Protein AF-A0A2V8D862-F1 (afdb_monomer_lite)

Radius of gyration: 11.58 Å; chains: 1; bounding box: 29×27×30 Å

Secondary structure (DSSP, 8-state):
--HHHHHHHHHHH-GGGSPEEETTEEEEE-SSSSEEEEEEEETTEEEEEEEEETTSPTTTTTT--

pLDDT: mean 75.41, std 9.7, range [46.91, 89.75]

Sequence (65 aa):
MAEVRRCTEALTEHPESGPIVLGAIRRRLCQRFPYGLLYTIAGSELRILAVMNLKRRPGYWVGRT

Foldseek 3Di:
DPQVVVQVVVCLVPVPPFDDDDDQWGWDARDPAQWIW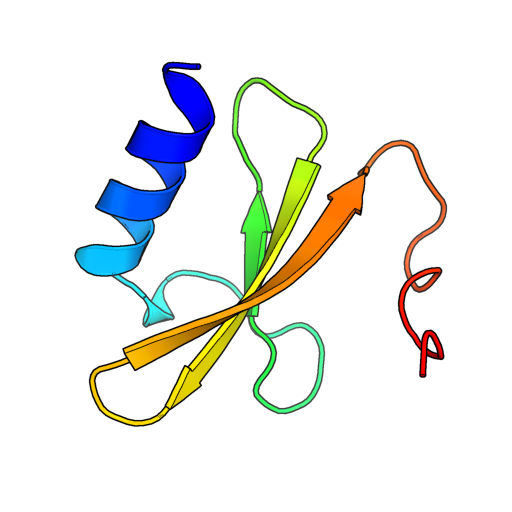TWGDDPNDIGTPDIDRNVDDPPPPVDPD

Structure (mmCIF, N/CA/C/O backbone):
data_AF-A0A2V8D862-F1
#
_entry.id   AF-A0A2V8D862-F1
#
loop_
_atom_site.group_PDB
_atom_site.id
_atom_site.type_symbol
_atom_site.label_atom_id
_atom_site.label_alt_id
_atom_site.label_comp_id
_atom_site.label_asym_id
_atom_site.label_entity_id
_atom_site.label_seq_id
_atom_site.pdbx_PDB_ins_code
_atom_site.Cartn_x
_atom_site.Cartn_y
_atom_site.Cartn_z
_atom_site.occupancy
_atom_site.B_iso_or_equiv
_atom_site.auth_seq_id
_atom_site.auth_comp_id
_atom_site.auth_asym_id
_atom_site.auth_atom_id
_atom_site.pdbx_PDB_model_num
ATOM 1 N N . MET A 1 1 ? 17.684 3.307 1.735 1.00 50.81 1 MET A N 1
ATOM 2 C CA . MET A 1 1 ? 16.919 2.718 2.863 1.00 50.81 1 MET A CA 1
ATOM 3 C C . MET A 1 1 ? 16.048 3.708 3.661 1.00 50.81 1 MET A C 1
ATOM 5 O O . MET A 1 1 ? 15.324 3.261 4.542 1.00 50.81 1 MET A O 1
ATOM 9 N N . ALA A 1 2 ? 16.084 5.026 3.409 1.00 60.81 2 ALA A N 1
ATOM 10 C CA . ALA A 1 2 ? 15.330 6.007 4.212 1.00 60.81 2 ALA A CA 1
ATOM 11 C C . ALA A 1 2 ? 13.889 6.260 3.725 1.00 60.81 2 ALA A C 1
ATOM 13 O O . ALA A 1 2 ? 13.028 6.659 4.498 1.00 60.81 2 ALA A O 1
ATOM 14 N N . GLU A 1 3 ? 13.615 6.033 2.443 1.00 65.06 3 GLU A N 1
ATOM 15 C CA . GLU A 1 3 ? 12.386 6.540 1.829 1.00 65.06 3 GLU A CA 1
ATOM 16 C C . GLU A 1 3 ? 11.172 5.636 2.001 1.00 65.06 3 GLU A C 1
ATOM 18 O O . GLU A 1 3 ? 10.078 6.123 2.261 1.00 65.06 3 GLU A O 1
ATOM 23 N N . VAL A 1 4 ? 11.382 4.318 1.922 1.00 64.44 4 VAL A N 1
ATOM 24 C CA . VAL A 1 4 ? 10.334 3.331 2.211 1.00 64.44 4 VAL A CA 1
ATOM 25 C C . VAL A 1 4 ? 9.810 3.546 3.627 1.00 64.44 4 VAL A C 1
ATOM 27 O O . VAL A 1 4 ? 8.603 3.582 3.811 1.00 64.44 4 VAL A O 1
ATOM 30 N N . ARG A 1 5 ? 10.714 3.811 4.583 1.00 68.12 5 ARG A N 1
ATOM 31 C CA . ARG A 1 5 ? 10.398 4.048 5.997 1.00 68.12 5 ARG A CA 1
ATOM 32 C C . ARG A 1 5 ? 9.476 5.255 6.190 1.00 68.12 5 ARG A C 1
ATOM 34 O O . ARG A 1 5 ? 8.416 5.100 6.783 1.00 68.12 5 ARG A O 1
ATOM 41 N N . ARG A 1 6 ? 9.814 6.398 5.575 1.00 70.38 6 ARG A N 1
ATOM 42 C CA . ARG A 1 6 ? 8.955 7.599 5.562 1.00 70.38 6 ARG A CA 1
ATOM 43 C C . ARG A 1 6 ? 7.590 7.340 4.926 1.00 70.38 6 ARG A C 1
ATOM 45 O O . ARG A 1 6 ? 6.587 7.887 5.365 1.00 70.38 6 ARG A O 1
ATOM 52 N N . CYS A 1 7 ? 7.549 6.521 3.875 1.00 68.81 7 CYS A N 1
ATOM 53 C CA . CYS A 1 7 ? 6.300 6.183 3.200 1.00 68.81 7 CYS A CA 1
ATOM 54 C C . CYS A 1 7 ? 5.410 5.290 4.074 1.00 68.81 7 CYS A C 1
ATOM 56 O O . CYS A 1 7 ? 4.201 5.495 4.107 1.00 68.81 7 CYS A O 1
ATOM 58 N N . THR A 1 8 ? 6.004 4.340 4.804 1.00 70.25 8 THR A N 1
ATOM 59 C CA . THR A 1 8 ? 5.292 3.513 5.786 1.00 70.25 8 THR A CA 1
ATOM 60 C C . THR A 1 8 ? 4.823 4.309 6.996 1.00 70.25 8 THR A C 1
ATOM 62 O O . THR A 1 8 ? 3.673 4.141 7.359 1.00 70.25 8 THR A O 1
ATOM 65 N N . GLU A 1 9 ? 5.632 5.208 7.568 1.00 76.44 9 GLU A N 1
ATOM 66 C CA . GLU A 1 9 ? 5.226 6.060 8.705 1.00 76.44 9 GLU A CA 1
ATOM 67 C C . GLU A 1 9 ? 3.98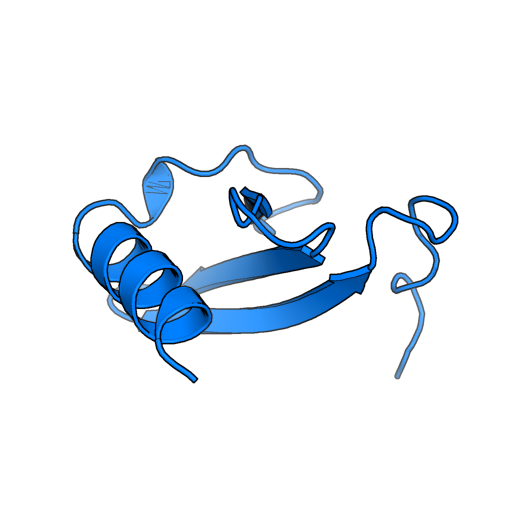8 6.903 8.371 1.00 76.44 9 GLU A C 1
ATOM 69 O O . GLU A 1 9 ? 3.004 6.880 9.107 1.00 76.44 9 GLU A O 1
ATOM 74 N N . ALA A 1 10 ? 3.978 7.545 7.198 1.00 72.69 10 ALA A N 1
ATOM 75 C CA . ALA A 1 10 ? 2.814 8.287 6.713 1.00 72.69 10 ALA A CA 1
ATOM 76 C C . ALA A 1 10 ? 1.588 7.386 6.455 1.00 72.69 10 ALA A C 1
ATOM 78 O O . ALA A 1 10 ? 0.445 7.835 6.558 1.00 72.69 10 ALA A O 1
ATOM 79 N N . LEU A 1 11 ? 1.812 6.113 6.109 1.00 73.50 11 LEU A N 1
ATOM 80 C CA . LEU A 1 11 ? 0.745 5.123 5.971 1.00 73.50 11 LEU A CA 1
ATOM 81 C C . LEU A 1 11 ? 0.155 4.741 7.330 1.00 73.50 11 LEU A C 1
ATOM 83 O O . LEU A 1 11 ? -1.049 4.535 7.406 1.00 73.50 11 LEU A O 1
ATOM 87 N N . THR A 1 12 ? 0.976 4.631 8.375 1.00 71.88 12 THR A N 1
ATOM 88 C CA . THR A 1 12 ? 0.512 4.292 9.726 1.00 71.88 12 THR A CA 1
ATOM 89 C C . THR A 1 12 ? -0.322 5.416 10.329 1.00 71.88 12 THR A C 1
ATOM 91 O O . THR A 1 12 ? -1.305 5.136 11.005 1.00 71.88 12 THR A O 1
ATOM 94 N N . GLU A 1 13 ? 0.038 6.676 10.065 1.00 79.00 13 GLU A N 1
ATOM 95 C CA . GLU A 1 13 ? -0.723 7.834 10.548 1.00 79.00 13 GLU A CA 1
ATOM 96 C C . GLU A 1 13 ? -2.067 7.994 9.827 1.00 79.00 13 GLU A C 1
ATOM 98 O O . GLU A 1 13 ? -3.072 8.273 10.471 1.00 79.00 13 GLU A O 1
ATOM 103 N N . HIS A 1 14 ? -2.103 7.820 8.499 1.00 79.19 14 HIS A N 1
ATOM 104 C CA . HIS A 1 14 ? -3.320 8.008 7.697 1.00 79.19 14 HIS A CA 1
ATOM 105 C C . HIS A 1 14 ? -3.470 6.923 6.616 1.00 79.19 14 HIS A C 1
ATOM 107 O O . HIS A 1 14 ? -3.318 7.198 5.412 1.00 79.19 14 HIS A O 1
ATOM 113 N N . PRO A 1 15 ? -3.810 5.682 7.009 1.00 75.62 15 PRO A N 1
ATOM 114 C CA . PRO A 1 15 ? -3.865 4.536 6.100 1.00 75.62 15 PRO A CA 1
ATOM 115 C C . PRO A 1 15 ? -4.941 4.693 5.017 1.00 75.62 15 PRO A C 1
ATOM 117 O O . PRO A 1 15 ? -4.778 4.236 3.885 1.00 75.62 15 PRO A O 1
ATOM 120 N N . GLU A 1 16 ? -6.022 5.405 5.317 1.00 79.31 16 GLU A N 1
ATOM 121 C CA . GLU A 1 16 ? -7.149 5.675 4.418 1.00 79.31 16 GLU A CA 1
ATOM 122 C C . GLU A 1 16 ? -6.922 6.804 3.402 1.00 79.31 16 GLU A C 1
ATOM 124 O O . GLU A 1 16 ? -7.749 7.001 2.510 1.00 79.31 16 GLU A O 1
ATOM 129 N N . SER A 1 17 ? -5.785 7.503 3.470 1.00 81.75 17 SER A N 1
ATOM 130 C CA . SER A 1 17 ? -5.460 8.613 2.559 1.00 81.75 17 SER A CA 1
ATOM 131 C C . SER A 1 17 ? -5.120 8.173 1.128 1.00 81.75 17 SER A C 1
ATO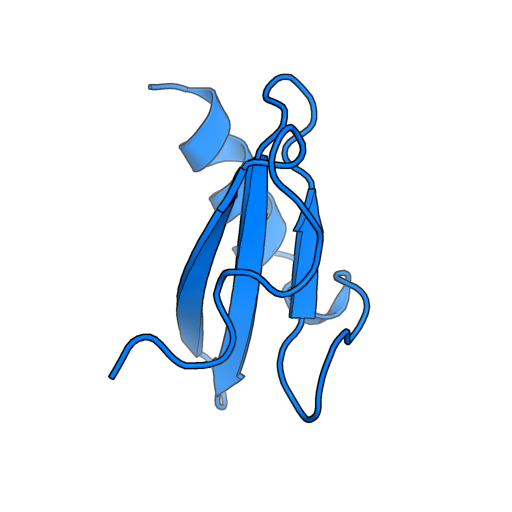M 133 O O . SER A 1 17 ? -5.115 8.990 0.206 1.00 81.75 17 SER A O 1
ATOM 135 N N . GLY A 1 18 ? -4.783 6.895 0.919 1.00 80.56 18 GLY A N 1
ATOM 136 C CA . GLY A 1 18 ? -4.452 6.357 -0.401 1.00 80.56 18 GLY A CA 1
ATOM 137 C C . GLY A 1 18 ? -5.710 6.033 -1.216 1.00 80.56 18 GLY A C 1
ATOM 138 O O . GLY A 1 18 ? -6.585 5.343 -0.692 1.00 80.56 18 GLY A O 1
ATOM 139 N N . PRO A 1 19 ? -5.824 6.452 -2.490 1.00 83.38 19 PRO A N 1
ATOM 140 C CA . PRO A 1 19 ? -6.978 6.118 -3.322 1.00 83.38 19 PRO A CA 1
ATOM 141 C C . PRO A 1 19 ? -7.134 4.603 -3.497 1.00 83.38 19 PRO A C 1
ATOM 143 O O . PRO A 1 19 ? -6.146 3.881 -3.670 1.00 83.38 19 PRO A O 1
ATOM 146 N N . ILE A 1 20 ? -8.382 4.136 -3.485 1.00 86.69 20 ILE A N 1
ATOM 147 C CA . ILE A 1 20 ? -8.738 2.754 -3.813 1.00 86.69 20 ILE A CA 1
ATOM 148 C C . ILE A 1 20 ? -8.570 2.556 -5.322 1.00 86.69 20 ILE A C 1
ATOM 150 O O . ILE A 1 20 ? -9.086 3.334 -6.119 1.00 86.69 20 ILE A O 1
ATOM 154 N N . VAL A 1 21 ? -7.829 1.520 -5.709 1.00 84.88 21 VAL A N 1
ATOM 155 C CA . VAL A 1 21 ? -7.555 1.176 -7.112 1.00 84.88 21 VAL A CA 1
ATOM 156 C C . VAL A 1 21 ? -8.281 -0.083 -7.573 1.00 84.88 21 VAL A C 1
ATOM 158 O O . VAL A 1 21 ? -8.553 -0.203 -8.762 1.00 84.88 21 VAL A O 1
ATOM 161 N N . LEU A 1 22 ? -8.586 -1.019 -6.668 1.00 82.06 22 LEU A N 1
ATOM 162 C CA . LEU A 1 22 ? -9.325 -2.241 -6.993 1.00 82.06 22 LEU A CA 1
ATOM 163 C C . LEU A 1 22 ? -9.922 -2.870 -5.728 1.00 82.06 22 LEU A C 1
ATOM 165 O O . LEU A 1 22 ? -9.176 -3.307 -4.856 1.00 82.06 22 LEU A O 1
ATOM 169 N N . GLY A 1 23 ? -11.249 -2.957 -5.618 1.00 86.25 23 GLY A N 1
ATOM 170 C CA . GLY A 1 23 ? -11.906 -3.534 -4.436 1.00 86.25 23 GLY A CA 1
ATOM 171 C C . GLY A 1 23 ? -11.530 -2.787 -3.149 1.00 86.25 23 GLY A C 1
ATOM 172 O O . GLY A 1 23 ? -11.831 -1.609 -3.018 1.00 86.25 23 GLY A O 1
ATOM 173 N N . ALA A 1 24 ? -10.840 -3.455 -2.219 1.00 85.56 24 ALA A N 1
ATOM 174 C CA . ALA A 1 24 ? -10.298 -2.844 -0.995 1.00 85.56 24 ALA A CA 1
ATOM 175 C C . ALA A 1 24 ? -8.819 -2.410 -1.117 1.00 85.56 24 ALA A C 1
ATOM 177 O O . ALA A 1 24 ? -8.225 -1.923 -0.153 1.00 85.56 24 ALA A O 1
ATOM 178 N N . ILE A 1 25 ? -8.200 -2.614 -2.285 1.00 87.38 25 ILE A N 1
ATOM 179 C CA . ILE A 1 25 ? -6.786 -2.326 -2.528 1.00 87.38 25 ILE A CA 1
ATOM 180 C C . ILE A 1 25 ? -6.611 -0.828 -2.726 1.00 87.38 25 ILE A C 1
ATOM 182 O O . ILE A 1 25 ? -7.175 -0.240 -3.650 1.00 87.38 25 ILE A O 1
ATOM 186 N N . ARG A 1 26 ? -5.774 -0.226 -1.890 1.00 88.44 26 ARG A N 1
ATOM 187 C CA . ARG A 1 26 ? -5.346 1.167 -1.953 1.00 88.44 26 ARG A CA 1
ATOM 188 C C . ARG A 1 26 ? -3.952 1.274 -2.547 1.00 88.44 26 ARG A C 1
ATOM 190 O O . ARG A 1 26 ? -3.128 0.367 -2.417 1.00 88.44 26 ARG A O 1
ATOM 197 N N . ARG A 1 27 ? -3.685 2.401 -3.204 1.00 86.25 27 ARG A N 1
ATOM 198 C CA . ARG A 1 27 ? -2.382 2.713 -3.797 1.00 86.25 27 ARG A CA 1
ATOM 199 C C . ARG A 1 27 ? -1.787 3.962 -3.168 1.00 86.25 27 ARG A C 1
ATOM 201 O O . ARG A 1 27 ? -2.417 5.016 -3.193 1.00 86.25 27 ARG A O 1
ATOM 208 N N . ARG A 1 28 ? -0.531 3.890 -2.727 1.00 83.81 28 ARG A N 1
ATOM 209 C CA . ARG A 1 28 ? 0.268 5.068 -2.353 1.00 83.81 28 ARG A CA 1
ATOM 210 C C . ARG A 1 28 ? 1.489 5.188 -3.252 1.00 83.81 28 ARG A C 1
ATOM 212 O O . ARG A 1 28 ? 2.187 4.208 -3.469 1.00 83.81 28 ARG A O 1
ATOM 219 N N . LEU A 1 29 ? 1.746 6.377 -3.786 1.00 78.50 29 LEU A N 1
ATOM 220 C CA . LEU A 1 29 ? 2.951 6.648 -4.572 1.00 78.50 29 LEU A CA 1
ATOM 221 C C . LEU A 1 29 ? 4.089 7.056 -3.628 1.00 78.50 29 LEU A C 1
ATOM 223 O O . LEU A 1 29 ? 3.888 7.932 -2.782 1.00 78.50 29 LEU A O 1
ATOM 227 N N . CYS A 1 30 ? 5.266 6.447 -3.774 1.00 72.38 30 CYS A N 1
ATOM 228 C CA . CYS A 1 30 ? 6.487 6.960 -3.158 1.00 72.38 30 CYS A CA 1
ATOM 229 C C . CYS A 1 30 ? 6.940 8.208 -3.925 1.00 72.38 30 CYS A C 1
ATOM 231 O O . CYS A 1 30 ? 6.896 8.231 -5.151 1.00 72.38 30 CYS A O 1
ATOM 233 N N . GLN A 1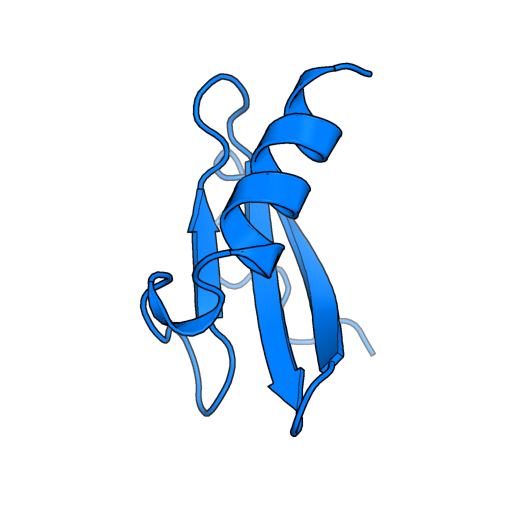 31 ? 7.356 9.260 -3.218 1.00 67.69 31 GLN A N 1
ATOM 234 C CA . GLN A 1 31 ? 7.616 10.559 -3.846 1.00 67.69 31 GLN A CA 1
ATOM 235 C C . GLN A 1 31 ? 8.939 10.644 -4.630 1.00 67.69 31 GLN A C 1
ATOM 237 O O . GLN A 1 31 ? 8.952 11.319 -5.654 1.00 67.69 31 GLN A O 1
ATOM 242 N N . ARG A 1 32 ? 10.047 10.001 -4.218 1.00 65.25 32 ARG A N 1
ATOM 243 C CA . ARG A 1 32 ? 11.337 10.074 -4.955 1.00 65.25 32 ARG A CA 1
ATOM 244 C C . ARG A 1 32 ? 11.640 8.836 -5.789 1.00 65.25 32 ARG A C 1
ATOM 246 O O . ARG A 1 32 ? 12.519 8.905 -6.645 1.00 65.25 32 ARG A O 1
ATOM 253 N N . PHE A 1 33 ? 10.932 7.726 -5.601 1.00 65.00 33 PHE A N 1
ATOM 254 C CA . PHE A 1 33 ? 11.074 6.561 -6.473 1.00 65.00 33 PHE A CA 1
ATOM 255 C C . PHE A 1 33 ? 9.810 6.316 -7.287 1.00 65.00 33 PHE A C 1
ATOM 257 O O . PHE A 1 33 ? 8.714 6.467 -6.754 1.00 65.00 33 PHE A O 1
ATOM 264 N N . PRO A 1 34 ? 9.928 5.849 -8.546 1.00 72.06 34 PRO A N 1
ATOM 265 C CA . PRO A 1 34 ? 8.792 5.452 -9.363 1.00 72.06 34 PRO A CA 1
ATOM 266 C C . PRO A 1 34 ? 8.230 4.109 -8.863 1.00 72.06 34 PRO A C 1
ATOM 268 O O . PRO A 1 34 ? 8.131 3.150 -9.622 1.00 72.06 34 PRO A O 1
ATOM 271 N N . TYR A 1 35 ? 7.905 4.011 -7.578 1.00 77.06 35 TYR A N 1
ATOM 272 C CA . TYR A 1 35 ? 7.262 2.865 -6.962 1.00 77.06 35 TYR A CA 1
ATOM 273 C C . TYR A 1 35 ? 5.927 3.306 -6.361 1.00 77.06 35 TYR A C 1
ATOM 275 O O . TYR A 1 35 ? 5.829 4.350 -5.720 1.00 77.06 35 TYR A O 1
ATOM 283 N N . GLY A 1 36 ? 4.889 2.511 -6.581 1.00 82.50 36 GLY A N 1
ATOM 284 C CA . GLY A 1 36 ? 3.659 2.567 -5.808 1.00 82.50 36 GLY A CA 1
ATOM 285 C C . GLY A 1 36 ? 3.618 1.395 -4.833 1.00 82.50 36 GLY A C 1
ATOM 286 O O . GLY A 1 36 ? 4.042 0.294 -5.170 1.00 82.50 36 GLY A O 1
ATOM 287 N N . LEU A 1 37 ? 3.096 1.601 -3.635 1.00 83.56 37 LEU A N 1
ATOM 288 C CA . LEU A 1 37 ? 2.692 0.514 -2.754 1.00 83.56 37 LEU A CA 1
ATOM 289 C C . LEU A 1 37 ? 1.212 0.231 -2.961 1.00 83.56 37 LEU A C 1
ATOM 291 O O . LEU A 1 37 ? 0.392 1.150 -2.934 1.00 83.56 37 LEU A O 1
ATOM 295 N N . LEU A 1 38 ? 0.892 -1.044 -3.146 1.00 85.94 38 LEU A N 1
ATOM 296 C CA . LEU A 1 38 ? -0.460 -1.572 -3.089 1.00 85.94 38 LEU A CA 1
ATOM 297 C C . LEU A 1 38 ? -0.653 -2.216 -1.728 1.00 85.94 38 LEU A C 1
ATOM 299 O O . LEU A 1 38 ? 0.116 -3.096 -1.340 1.00 85.94 38 LEU A O 1
ATOM 303 N N . TYR A 1 39 ? -1.670 -1.770 -1.009 1.00 87.75 39 TYR A N 1
ATOM 304 C CA . TYR A 1 39 ? -1.952 -2.247 0.334 1.00 87.75 39 TYR A CA 1
ATOM 305 C C . TYR A 1 39 ? -3.452 -2.288 0.594 1.00 87.75 39 TYR A C 1
ATOM 307 O O . TYR A 1 39 ? -4.234 -1.620 -0.076 1.00 87.75 39 TYR A O 1
ATOM 315 N 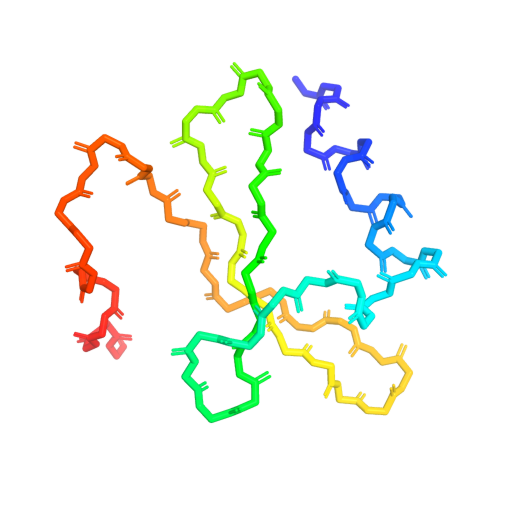N . THR A 1 40 ? -3.856 -3.072 1.579 1.00 89.75 40 THR A N 1
ATOM 316 C CA . THR A 1 40 ? -5.232 -3.131 2.076 1.00 89.75 40 THR A CA 1
ATOM 317 C C . THR A 1 40 ? -5.240 -2.829 3.563 1.00 89.75 40 THR A C 1
ATOM 319 O O . THR A 1 40 ? -4.284 -3.160 4.267 1.00 89.75 40 THR A O 1
ATOM 322 N N . ILE A 1 41 ? -6.331 -2.239 4.036 1.00 87.62 41 ILE A N 1
ATOM 323 C CA . ILE A 1 41 ? -6.567 -1.995 5.459 1.00 87.62 41 ILE A CA 1
ATOM 324 C C . ILE A 1 41 ? -7.476 -3.118 5.958 1.00 87.62 41 ILE A C 1
ATOM 326 O O . ILE A 1 41 ? -8.571 -3.295 5.424 1.00 87.62 41 ILE A O 1
ATOM 330 N N . ALA A 1 42 ? -7.011 -3.894 6.934 1.00 83.88 42 ALA A N 1
ATOM 331 C CA . ALA A 1 42 ? -7.777 -4.962 7.566 1.00 83.88 42 ALA A CA 1
ATOM 332 C C . ALA A 1 42 ? -7.839 -4.692 9.074 1.00 83.88 42 ALA A C 1
ATOM 334 O O . ALA A 1 42 ? -6.914 -5.022 9.811 1.00 83.88 42 ALA A O 1
ATOM 335 N N . GLY A 1 43 ? -8.915 -4.044 9.527 1.00 82.56 43 GLY A N 1
ATOM 336 C CA . GLY A 1 43 ? -9.032 -3.594 10.916 1.00 82.56 43 GLY A CA 1
ATOM 337 C C . GLY A 1 43 ? -7.948 -2.569 11.263 1.00 82.56 43 GLY A C 1
ATOM 338 O O . GLY A 1 43 ? -7.867 -1.524 10.623 1.00 82.56 43 GLY A O 1
ATOM 339 N N . SER A 1 44 ? -7.109 -2.887 12.251 1.00 79.50 44 SER A N 1
ATOM 340 C CA . SER A 1 44 ? -5.981 -2.058 12.702 1.00 79.50 44 SER A CA 1
ATOM 341 C C . SER A 1 44 ? -4.659 -2.355 11.984 1.00 79.50 44 SER A C 1
ATOM 343 O O . SER A 1 44 ? -3.627 -1.801 12.354 1.00 79.50 44 SER A O 1
ATOM 345 N N . GLU A 1 45 ? -4.660 -3.240 10.984 1.00 81.12 45 GLU A N 1
ATOM 346 C CA . GLU A 1 45 ? -3.445 -3.666 10.293 1.00 81.12 45 GLU A CA 1
ATOM 347 C C . GLU A 1 45 ? -3.409 -3.219 8.830 1.00 81.12 45 GLU A C 1
ATOM 349 O O . GLU A 1 45 ? -4.399 -3.247 8.091 1.00 81.12 45 GLU A O 1
ATOM 354 N N . LEU A 1 46 ? -2.204 -2.862 8.393 1.00 84.62 46 LEU A N 1
ATOM 355 C CA . LEU A 1 46 ? -1.869 -2.559 7.010 1.00 84.62 46 LEU A CA 1
ATOM 356 C C . LEU A 1 46 ? -1.212 -3.780 6.370 1.00 84.62 46 LEU A C 1
ATOM 358 O O . LEU A 1 46 ? -0.101 -4.159 6.738 1.00 84.62 46 LEU A O 1
ATOM 362 N N . ARG A 1 47 ? -1.860 -4.373 5.365 1.00 86.31 47 ARG A N 1
ATOM 363 C CA . ARG A 1 47 ? -1.259 -5.454 4.569 1.00 86.31 47 ARG A CA 1
ATOM 364 C C . ARG A 1 47 ? -0.724 -4.907 3.261 1.00 86.31 47 ARG A C 1
ATOM 366 O O . ARG A 1 47 ? -1.501 -4.485 2.409 1.00 86.31 47 ARG A O 1
ATOM 373 N N . ILE A 1 48 ? 0.594 -4.942 3.089 1.00 84.50 48 ILE A N 1
ATOM 374 C CA . ILE A 1 48 ? 1.245 -4.611 1.819 1.00 84.50 48 ILE A CA 1
ATOM 375 C C . ILE A 1 48 ? 1.108 -5.819 0.892 1.00 84.50 48 ILE A C 1
ATOM 377 O O . ILE A 1 48 ? 1.675 -6.874 1.156 1.00 84.50 48 ILE A O 1
ATOM 381 N N . LEU A 1 49 ? 0.351 -5.662 -0.192 1.00 84.75 49 LEU A N 1
ATOM 382 C CA . LEU A 1 49 ? 0.120 -6.721 -1.174 1.00 84.75 49 LEU A CA 1
ATOM 383 C C . LEU A 1 49 ? 1.247 -6.789 -2.204 1.00 84.75 49 LEU A C 1
ATOM 385 O O . LEU A 1 49 ? 1.691 -7.868 -2.581 1.00 84.75 49 LEU A O 1
ATOM 389 N N . ALA A 1 50 ? 1.697 -5.630 -2.689 1.00 82.00 50 ALA A N 1
ATOM 390 C CA . ALA A 1 50 ? 2.734 -5.555 -3.709 1.00 82.00 50 ALA A CA 1
ATOM 391 C C . ALA A 1 50 ? 3.376 -4.166 -3.768 1.00 82.00 50 ALA A C 1
ATOM 393 O O . ALA A 1 50 ? 2.765 -3.154 -3.425 1.00 82.00 50 ALA A O 1
ATOM 394 N N . VAL A 1 51 ? 4.597 -4.115 -4.299 1.00 79.81 51 VAL A N 1
ATOM 395 C CA . VAL A 1 51 ? 5.257 -2.871 -4.706 1.00 79.81 51 VAL A CA 1
ATOM 396 C C . VAL A 1 51 ? 5.235 -2.807 -6.235 1.00 79.81 51 VAL A C 1
ATOM 398 O O . VAL A 1 51 ? 5.871 -3.618 -6.911 1.00 79.81 51 VAL A O 1
ATOM 401 N N . MET A 1 52 ? 4.470 -1.868 -6.793 1.00 75.06 52 MET A N 1
ATOM 402 C CA . MET A 1 52 ? 4.390 -1.627 -8.234 1.00 75.06 52 MET A CA 1
ATOM 403 C C . MET A 1 52 ? 5.530 -0.718 -8.685 1.00 75.06 52 MET A C 1
ATOM 405 O O . MET A 1 52 ? 5.700 0.368 -8.147 1.00 75.06 52 MET A O 1
ATOM 409 N N . ASN A 1 53 ? 6.288 -1.106 -9.707 1.00 75.62 53 ASN A N 1
ATOM 410 C CA . ASN A 1 53 ? 7.166 -0.160 -10.398 1.00 75.62 53 ASN A CA 1
ATOM 411 C C . ASN A 1 53 ? 6.329 0.660 -11.390 1.00 75.62 53 ASN A C 1
ATOM 413 O O . ASN A 1 53 ? 5.787 0.105 -12.341 1.00 75.62 53 ASN A O 1
ATOM 417 N N . LEU A 1 54 ? 6.231 1.971 -11.177 1.00 69.06 54 LEU A N 1
ATOM 418 C CA . LEU A 1 54 ? 5.480 2.922 -12.003 1.00 69.06 54 LEU A CA 1
ATOM 419 C C . LEU A 1 54 ? 6.067 3.090 -13.410 1.00 69.06 54 LEU A C 1
ATOM 421 O O . LEU A 1 54 ? 5.382 3.597 -14.290 1.00 69.06 54 LEU A O 1
ATOM 425 N N . LYS A 1 55 ? 7.306 2.637 -13.650 1.00 70.31 55 LYS A N 1
ATOM 426 C CA . LYS A 1 55 ? 7.873 2.535 -15.005 1.00 70.31 55 LYS A CA 1
ATOM 42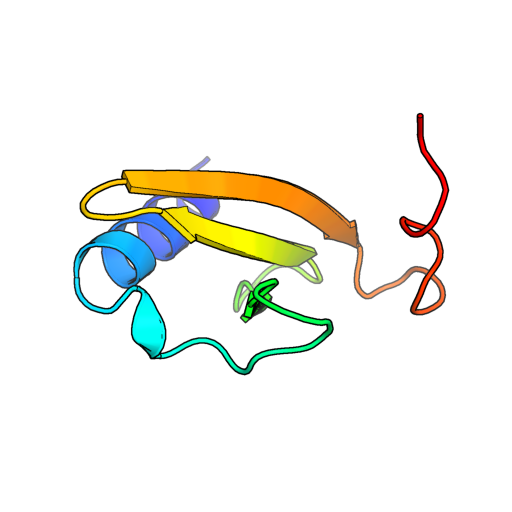7 C C . LYS A 1 55 ? 7.385 1.294 -15.765 1.00 70.31 55 LYS A C 1
ATOM 429 O O . LYS A 1 55 ? 7.685 1.159 -16.948 1.00 70.31 55 LYS A O 1
ATOM 434 N N . ARG A 1 56 ? 6.673 0.365 -15.114 1.00 66.44 56 ARG A N 1
ATOM 435 C CA . ARG A 1 56 ? 6.082 -0.826 -15.747 1.00 66.44 56 ARG A CA 1
ATOM 436 C C . ARG A 1 56 ? 4.595 -0.613 -16.039 1.00 66.44 56 ARG A C 1
ATOM 438 O O . ARG A 1 56 ? 3.937 0.200 -15.397 1.00 66.44 56 ARG A O 1
ATOM 445 N N . ARG A 1 57 ? 4.068 -1.355 -17.023 1.00 64.44 57 ARG A N 1
ATOM 446 C CA . ARG A 1 57 ? 2.677 -1.226 -17.493 1.00 64.44 57 ARG A CA 1
ATOM 447 C C . ARG A 1 57 ? 1.672 -1.403 -16.338 1.00 64.44 57 ARG A C 1
ATOM 449 O O . ARG A 1 57 ? 1.819 -2.361 -15.577 1.00 64.44 57 ARG A O 1
ATOM 456 N N . PRO A 1 58 ? 0.657 -0.530 -16.202 1.00 66.06 58 PRO A N 1
ATOM 457 C CA . PRO A 1 58 ? -0.366 -0.664 -15.167 1.00 66.06 58 PRO A CA 1
ATOM 458 C C . PRO A 1 58 ? -1.073 -2.024 -15.277 1.00 66.06 58 PRO A C 1
ATOM 460 O O . PRO A 1 58 ? -1.400 -2.460 -16.376 1.00 66.06 58 PRO A O 1
ATOM 463 N N . GLY A 1 59 ? -1.275 -2.705 -14.144 1.00 63.91 59 GLY A N 1
ATOM 464 C CA . GLY A 1 59 ? -1.972 -3.995 -14.082 1.00 63.91 59 GLY A CA 1
ATOM 465 C C . GLY A 1 59 ? -1.088 -5.245 -14.166 1.00 63.91 59 GLY A C 1
ATOM 466 O O . GLY A 1 59 ? -1.610 -6.338 -13.993 1.00 63.91 59 GLY A O 1
ATOM 467 N N . TYR A 1 60 ? 0.238 -5.131 -14.336 1.00 68.69 60 TYR A N 1
ATOM 468 C CA . TYR A 1 60 ? 1.126 -6.312 -14.421 1.00 68.69 60 TYR A CA 1
ATOM 469 C C . TYR A 1 60 ? 1.125 -7.212 -13.167 1.00 68.69 60 TYR A C 1
ATOM 471 O O . TYR A 1 60 ? 1.590 -8.347 -13.217 1.00 68.69 60 TYR A O 1
ATOM 479 N N . TRP A 1 61 ? 0.681 -6.687 -12.022 1.00 64.81 61 TRP A N 1
ATOM 480 C CA . TRP A 1 61 ? 0.589 -7.411 -10.749 1.00 64.81 61 TRP A CA 1
ATOM 481 C C . TRP A 1 61 ? -0.711 -8.209 -10.604 1.00 64.81 61 TRP A C 1
ATOM 483 O O . TRP A 1 61 ? -0.819 -9.023 -9.689 1.00 64.81 61 TRP A O 1
ATOM 493 N N . VAL A 1 62 ? -1.700 -7.980 -11.472 1.00 61.84 62 VAL A N 1
ATOM 494 C CA . VAL A 1 62 ? -2.958 -8.729 -11.471 1.00 61.84 62 VAL A CA 1
ATOM 495 C C . VAL A 1 62 ? -2.658 -10.111 -12.053 1.00 61.84 62 VAL A C 1
ATOM 497 O O . VAL A 1 62 ? -2.462 -10.242 -13.256 1.00 61.84 62 VAL A O 1
ATOM 500 N N . GLY A 1 63 ? -2.554 -11.125 -11.189 1.00 63.59 63 GLY A N 1
ATOM 501 C CA . GLY A 1 63 ? -2.320 -12.516 -11.600 1.00 63.59 63 GLY A CA 1
ATOM 502 C C . GLY A 1 63 ? -0.992 -13.144 -11.168 1.00 63.59 63 GLY A C 1
ATOM 503 O O . GLY A 1 63 ? -0.661 -14.216 -11.662 1.00 63.59 63 GLY A O 1
ATOM 504 N N . ARG A 1 64 ? -0.224 -12.535 -10.250 1.00 57.62 64 ARG A N 1
ATOM 505 C CA . ARG A 1 64 ? 0.829 -13.288 -9.542 1.00 57.62 64 ARG A CA 1
ATOM 506 C C . ARG A 1 64 ? 0.191 -14.059 -8.386 1.00 57.62 64 ARG A C 1
ATOM 508 O O . ARG A 1 64 ? -0.081 -13.466 -7.345 1.00 57.62 64 ARG A O 1
ATOM 515 N N . THR A 1 65 ? -0.107 -15.332 -8.638 1.00 46.91 65 THR A N 1
ATOM 516 C CA . THR A 1 65 ? -0.424 -16.349 -7.623 1.00 46.91 65 THR A CA 1
ATOM 517 C C . THR A 1 65 ? 0.835 -16.736 -6.856 1.00 46.91 65 THR A C 1
ATOM 519 O O . THR A 1 65 ? 1.930 -16.689 -7.467 1.00 46.91 65 THR A O 1
#